Protein AF-A0A174W735-F1 (afdb_monomer)

Structure (mmCIF, N/CA/C/O backbone):
data_AF-A0A174W735-F1
#
_entry.id   AF-A0A174W735-F1
#
loop_
_atom_site.group_PDB
_atom_site.id
_atom_site.type_symbol
_atom_site.label_atom_id
_atom_site.label_alt_id
_atom_site.label_comp_id
_atom_site.label_asym_id
_atom_site.label_entity_id
_atom_site.label_seq_id
_atom_site.pdbx_PDB_ins_code
_atom_site.Cartn_x
_atom_site.Cartn_y
_atom_site.Cartn_z
_atom_site.occupancy
_atom_site.B_iso_or_equiv
_atom_site.auth_seq_id
_atom_site.auth_comp_id
_atom_site.auth_asym_id
_atom_site.auth_atom_id
_atom_site.pdbx_PDB_model_num
ATOM 1 N N . MET A 1 1 ? -5.698 -16.439 -28.261 1.00 55.78 1 MET A N 1
ATOM 2 C CA . MET A 1 1 ? -4.282 -16.020 -28.191 1.00 55.78 1 MET A CA 1
ATOM 3 C C . MET A 1 1 ? -4.294 -14.643 -27.553 1.00 55.78 1 MET A C 1
ATOM 5 O O . MET A 1 1 ? -4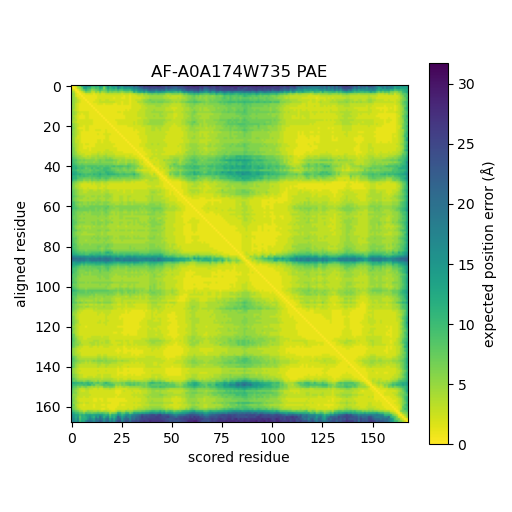.965 -13.777 -28.099 1.00 55.78 1 MET A O 1
ATOM 9 N N . ILE A 1 2 ? -3.699 -14.474 -26.370 1.00 63.25 2 ILE A N 1
ATOM 10 C CA . ILE A 1 2 ? -3.649 -13.166 -25.698 1.00 63.25 2 ILE A CA 1
ATOM 11 C C . ILE A 1 2 ? -2.673 -12.292 -26.497 1.00 63.25 2 ILE A C 1
ATOM 13 O O . ILE A 1 2 ? -1.543 -12.719 -26.741 1.00 63.25 2 ILE A O 1
ATOM 17 N N . LYS A 1 3 ? -3.118 -11.130 -26.990 1.00 72.38 3 LYS A N 1
ATOM 18 C CA . LYS A 1 3 ? -2.235 -10.196 -27.703 1.00 72.38 3 LYS A CA 1
ATOM 19 C C . LYS A 1 3 ? -1.208 -9.619 -26.730 1.00 72.38 3 LYS A C 1
ATOM 21 O O . LYS A 1 3 ? -1.527 -9.382 -25.569 1.00 72.38 3 LYS A O 1
ATOM 26 N N . ASN A 1 4 ? 0.009 -9.373 -27.214 1.00 83.44 4 ASN A N 1
ATOM 27 C CA . ASN A 1 4 ? 0.996 -8.633 -26.431 1.00 83.44 4 ASN A CA 1
ATOM 28 C C . ASN A 1 4 ? 0.474 -7.210 -26.206 1.00 83.44 4 ASN A C 1
ATOM 30 O O . ASN A 1 4 ? 0.142 -6.529 -27.177 1.00 83.44 4 ASN A O 1
ATOM 34 N N . LYS A 1 5 ? 0.440 -6.782 -24.947 1.00 90.94 5 LYS A N 1
ATOM 35 C CA . LYS A 1 5 ? 0.147 -5.407 -24.552 1.00 90.94 5 LYS A CA 1
ATOM 36 C C . LYS A 1 5 ? 1.367 -4.803 -23.876 1.00 90.94 5 LYS A C 1
ATOM 38 O O . LYS A 1 5 ? 2.198 -5.529 -23.326 1.00 90.94 5 LYS A O 1
ATOM 43 N N . TYR A 1 6 ? 1.462 -3.486 -23.952 1.00 93.06 6 TYR A N 1
ATOM 44 C CA . TYR A 1 6 ? 2.580 -2.730 -23.419 1.00 93.06 6 TYR A CA 1
ATOM 45 C C . TYR A 1 6 ? 2.059 -1.526 -22.649 1.00 93.06 6 TYR A C 1
ATOM 47 O O . TYR A 1 6 ? 1.034 -0.955 -23.017 1.00 93.06 6 TYR A O 1
ATOM 55 N N . PHE A 1 7 ? 2.787 -1.134 -21.614 1.00 93.81 7 PHE A N 1
ATOM 56 C CA . PHE A 1 7 ? 2.538 0.068 -20.837 1.00 93.81 7 PHE A CA 1
ATOM 57 C C . PHE A 1 7 ? 3.836 0.870 -20.786 1.00 93.81 7 PHE A C 1
ATOM 59 O O . PHE A 1 7 ? 4.851 0.362 -20.321 1.00 93.81 7 PHE A O 1
ATOM 66 N N . HIS A 1 8 ? 3.837 2.074 -21.369 1.00 91.62 8 HIS A N 1
ATOM 67 C CA . HIS A 1 8 ? 5.034 2.929 -21.478 1.00 91.62 8 HIS A CA 1
ATOM 68 C C . HIS A 1 8 ? 6.283 2.195 -22.022 1.00 91.62 8 HIS A C 1
ATOM 70 O O . HIS A 1 8 ? 7.412 2.458 -21.627 1.00 91.62 8 HIS A O 1
ATOM 76 N N . GLY A 1 9 ? 6.085 1.257 -22.957 1.00 91.69 9 GLY A N 1
ATOM 77 C CA . GLY A 1 9 ? 7.161 0.464 -23.567 1.00 91.69 9 GLY A CA 1
ATOM 78 C C . GLY A 1 9 ? 7.530 -0.823 -22.818 1.00 91.69 9 GLY A C 1
ATOM 79 O O . GLY A 1 9 ? 8.120 -1.710 -23.435 1.00 91.69 9 GLY A O 1
ATOM 80 N N . ALA A 1 10 ? 7.114 -0.984 -21.560 1.00 95.38 10 ALA A N 1
ATOM 81 C CA . ALA A 1 10 ? 7.261 -2.225 -20.804 1.00 95.38 10 ALA A CA 1
ATOM 82 C C . ALA A 1 10 ? 6.185 -3.240 -21.201 1.00 95.38 10 ALA A C 1
ATOM 84 O O . ALA A 1 10 ? 5.047 -2.876 -21.511 1.00 95.38 10 ALA A O 1
ATOM 85 N N . LYS A 1 11 ? 6.537 -4.527 -21.245 1.00 95.56 11 LYS A N 1
ATOM 86 C CA . LYS A 1 11 ? 5.608 -5.573 -21.684 1.00 95.56 11 LYS A CA 1
ATOM 87 C C . LYS A 1 11 ? 4.760 -6.067 -20.515 1.00 95.56 11 LYS A C 1
ATOM 89 O O . LYS A 1 11 ? 5.299 -6.599 -19.553 1.00 95.56 11 LYS A O 1
ATOM 94 N N . ILE A 1 12 ? 3.441 -6.050 -20.688 1.00 95.81 12 ILE A N 1
ATOM 95 C CA . ILE A 1 12 ? 2.514 -6.660 -19.731 1.00 95.81 12 ILE A CA 1
ATOM 96 C C . ILE A 1 12 ? 2.533 -8.185 -19.922 1.00 95.81 12 ILE A C 1
ATOM 98 O O . ILE A 1 12 ? 2.468 -8.702 -21.048 1.00 95.81 12 ILE A O 1
ATOM 102 N N . SER A 1 13 ? 2.641 -8.922 -18.821 1.00 94.94 13 SER A N 1
ATOM 103 C CA . SER A 1 13 ? 2.576 -10.381 -18.790 1.00 94.94 13 SER A CA 1
ATOM 104 C C . SER A 1 13 ? 1.216 -10.895 -19.271 1.00 94.94 13 SER A C 1
ATOM 106 O O . SER A 1 13 ? 0.195 -10.215 -19.216 1.00 94.94 13 SER A O 1
ATOM 108 N N . SER A 1 14 ? 1.164 -12.152 -19.717 1.00 94.12 14 SER A N 1
ATOM 109 C CA . SER A 1 14 ? -0.114 -12.775 -20.084 1.00 94.12 14 SER A CA 1
ATOM 110 C C . SER A 1 14 ? -1.098 -12.860 -18.916 1.00 94.12 14 SER A C 1
ATOM 112 O O . SER A 1 14 ? -2.296 -12.899 -19.171 1.00 94.12 14 SER A O 1
ATOM 114 N N . TYR A 1 15 ? -0.588 -12.909 -17.679 1.00 94.50 15 TYR A N 1
ATOM 115 C CA . TYR A 1 15 ? -1.394 -12.931 -16.463 1.00 94.50 15 TYR A CA 1
ATOM 116 C C . TYR A 1 15 ? -1.980 -11.546 -16.169 1.00 94.50 15 TYR A C 1
ATOM 118 O O . TYR A 1 15 ? -3.191 -11.416 -16.070 1.00 94.50 15 TYR A O 1
ATOM 126 N N . GLY A 1 16 ? -1.164 -10.487 -16.193 1.00 95.12 16 GLY A N 1
ATOM 127 C CA . GLY A 1 16 ? -1.666 -9.113 -16.088 1.00 95.12 16 GLY A CA 1
ATOM 128 C C . GLY A 1 16 ? -2.737 -8.803 -17.137 1.00 95.12 16 GLY A C 1
ATOM 129 O O . GLY A 1 16 ? -3.808 -8.293 -16.823 1.00 95.12 16 GLY A O 1
ATOM 130 N N . VAL A 1 17 ? -2.529 -9.232 -18.390 1.00 94.12 17 VAL A N 1
ATOM 131 C CA . VAL A 1 17 ? -3.549 -9.068 -19.440 1.00 94.12 17 VAL A CA 1
ATOM 132 C C . VAL A 1 17 ? -4.827 -9.877 -19.181 1.00 94.12 17 VAL A C 1
ATOM 134 O O . VAL A 1 17 ? -5.894 -9.409 -19.578 1.00 94.12 17 VAL A O 1
ATOM 137 N N . SER A 1 18 ? -4.751 -11.071 -18.577 1.00 93.25 18 SER A N 1
ATOM 138 C CA . SER A 1 18 ? -5.954 -11.858 -18.265 1.00 93.25 18 SER A CA 1
ATOM 139 C C . SER A 1 18 ? -6.751 -11.263 -17.112 1.00 93.25 18 SER A C 1
ATOM 141 O O . SER A 1 18 ? -7.976 -11.256 -17.188 1.00 93.25 18 SER A O 1
ATOM 143 N N . GLU A 1 19 ? -6.061 -10.735 -16.102 1.00 94.94 19 GLU A N 1
ATOM 144 C CA . GLU A 1 19 ? -6.684 -10.165 -14.905 1.00 94.94 19 GLU A CA 1
ATOM 145 C C . GLU A 1 19 ? -7.056 -8.684 -15.068 1.00 94.94 19 GLU A C 1
ATOM 147 O O . GLU A 1 19 ? -7.877 -8.170 -14.318 1.00 94.94 19 GLU A O 1
ATOM 152 N N . GLY A 1 20 ? -6.508 -7.998 -16.077 1.00 93.94 20 GLY A N 1
ATOM 153 C CA . GLY A 1 20 ? -6.827 -6.601 -16.382 1.00 93.94 20 GLY A CA 1
ATOM 154 C C . GLY A 1 20 ? -5.981 -5.567 -15.635 1.00 93.94 20 GLY A C 1
ATOM 155 O O . GLY A 1 20 ? -6.294 -4.382 -15.714 1.00 93.94 20 GLY A O 1
ATOM 156 N N . PHE A 1 21 ? -4.897 -5.987 -14.981 1.00 95.69 21 PHE A N 1
ATOM 157 C CA . PHE A 1 21 ? -4.006 -5.134 -14.188 1.00 95.69 21 PHE A CA 1
ATOM 158 C C . PHE A 1 21 ? -2.562 -5.212 -14.684 1.00 95.69 21 PHE A C 1
ATOM 160 O O . PHE A 1 21 ? -2.165 -6.167 -15.361 1.00 95.69 21 PHE A O 1
ATOM 167 N N . LEU A 1 22 ? -1.765 -4.195 -14.367 1.00 96.00 22 LEU A N 1
ATOM 168 C CA . LEU A 1 22 ? -0.326 -4.245 -14.594 1.00 96.00 22 LEU A CA 1
ATOM 169 C C . LEU A 1 22 ? 0.306 -5.235 -13.609 1.00 96.00 22 LEU A C 1
ATOM 171 O O . LEU A 1 22 ? -0.033 -5.267 -12.432 1.00 96.00 22 LEU A O 1
ATOM 175 N N . ASP A 1 23 ? 1.223 -6.068 -14.092 1.00 96.56 23 ASP A N 1
ATOM 176 C CA . ASP A 1 23 ? 2.051 -6.888 -13.210 1.00 96.56 23 ASP A CA 1
ATOM 177 C C . ASP A 1 23 ? 3.296 -6.127 -12.744 1.00 96.56 23 ASP A C 1
ATOM 179 O O . ASP A 1 23 ? 3.770 -5.209 -13.422 1.00 96.56 23 ASP A O 1
ATOM 183 N N . TYR A 1 24 ? 3.849 -6.533 -11.600 1.00 96.81 24 TYR A N 1
ATOM 184 C CA . TYR A 1 24 ? 5.023 -5.896 -10.998 1.00 96.81 24 TYR A CA 1
ATOM 185 C C . TYR A 1 24 ? 6.228 -5.875 -11.943 1.00 96.81 24 TYR A C 1
ATOM 187 O O . TYR A 1 24 ? 6.990 -4.914 -11.932 1.00 96.81 24 TYR A O 1
ATOM 195 N N . GLN A 1 25 ? 6.403 -6.888 -12.804 1.00 96.38 25 GLN A N 1
ATOM 196 C CA . GLN A 1 25 ? 7.511 -6.899 -13.765 1.00 96.38 25 GLN A CA 1
ATOM 197 C C . GLN A 1 25 ? 7.350 -5.769 -14.784 1.00 96.38 25 GLN A C 1
ATOM 199 O O . GLN A 1 25 ? 8.306 -5.043 -15.052 1.00 96.38 25 GLN A O 1
ATOM 204 N N . CYS A 1 26 ? 6.149 -5.617 -15.344 1.00 96.81 26 CYS A N 1
ATOM 205 C CA . CYS A 1 26 ? 5.841 -4.515 -16.247 1.00 96.81 26 CYS A CA 1
ATOM 206 C C . CYS A 1 26 ? 6.032 -3.155 -15.560 1.00 96.81 26 CYS A C 1
ATOM 208 O O . CYS A 1 26 ? 6.617 -2.251 -16.157 1.00 96.81 26 CYS A O 1
ATOM 210 N N . MET A 1 27 ? 5.559 -3.008 -14.318 1.00 96.88 27 MET A N 1
ATOM 211 C CA . MET A 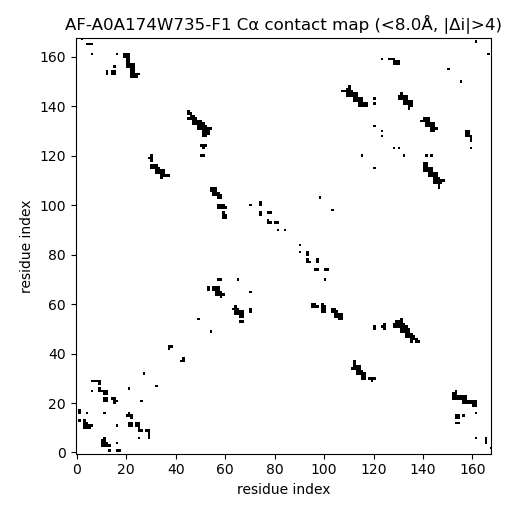1 27 ? 5.692 -1.757 -13.568 1.00 96.88 27 MET A CA 1
ATOM 212 C C . MET A 1 27 ? 7.142 -1.417 -13.246 1.00 96.88 27 MET A C 1
ATOM 214 O O . MET A 1 27 ? 7.548 -0.282 -13.454 1.00 96.88 27 MET A O 1
ATOM 218 N N . ALA A 1 28 ? 7.942 -2.393 -12.835 1.00 97.19 28 ALA A N 1
ATOM 219 C CA . ALA A 1 28 ? 9.358 -2.202 -12.560 1.00 97.19 28 ALA A CA 1
ATOM 220 C C . ALA A 1 28 ? 10.174 -1.821 -13.799 1.00 97.19 28 ALA A C 1
ATOM 222 O O . ALA A 1 28 ? 11.002 -0.917 -13.738 1.00 97.19 28 ALA A O 1
ATOM 223 N N . GLU A 1 29 ? 9.924 -2.483 -14.936 1.00 97.44 29 GLU A N 1
ATOM 224 C CA . GLU A 1 29 ? 10.569 -2.138 -16.209 1.00 97.44 29 GLU A CA 1
ATOM 225 C C . GLU A 1 29 ? 10.216 -0.711 -16.643 1.00 97.44 29 GLU A C 1
ATOM 227 O O . GLU A 1 29 ? 11.093 0.036 -17.072 1.00 97.44 29 GLU A O 1
ATOM 232 N N . MET A 1 30 ? 8.943 -0.324 -16.511 1.00 96.38 30 MET A N 1
ATOM 233 C CA . MET A 1 30 ? 8.480 1.034 -16.803 1.00 96.38 30 MET A CA 1
ATOM 234 C C . MET A 1 30 ? 9.110 2.058 -15.857 1.00 96.38 30 MET A C 1
ATOM 236 O O . MET A 1 30 ? 9.564 3.112 -16.300 1.00 96.38 30 MET A O 1
ATOM 240 N N . ALA A 1 31 ? 9.175 1.719 -14.570 1.00 97.44 31 ALA A N 1
ATOM 241 C CA . ALA A 1 31 ? 9.682 2.590 -13.525 1.00 97.44 31 ALA A CA 1
ATOM 242 C C . ALA A 1 31 ? 11.201 2.768 -13.544 1.00 97.44 31 ALA A C 1
ATOM 244 O O . ALA A 1 31 ? 11.693 3.666 -12.860 1.00 97.44 31 ALA A O 1
ATOM 245 N N . GLN A 1 32 ? 11.907 1.943 -14.331 1.00 97.75 32 GLN A N 1
ATOM 246 C CA . GLN A 1 32 ? 13.360 1.775 -14.265 1.00 97.75 32 GLN A CA 1
ATOM 247 C C . GLN A 1 32 ? 13.792 1.465 -12.829 1.00 97.75 32 GLN A C 1
ATOM 249 O O . GLN A 1 32 ? 14.705 2.085 -12.304 1.00 97.75 32 GLN A O 1
ATOM 254 N N . ALA A 1 33 ? 13.071 0.538 -12.194 1.00 97.62 33 ALA A N 1
ATOM 255 C CA . ALA A 1 33 ? 13.254 0.222 -10.789 1.00 97.62 33 ALA A CA 1
ATOM 256 C C . ALA A 1 33 ? 14.639 -0.389 -10.534 1.00 97.62 33 ALA A C 1
ATOM 258 O O . ALA A 1 33 ? 14.982 -1.422 -11.122 1.00 97.62 33 ALA A O 1
ATOM 259 N N . GLU A 1 34 ? 15.402 0.220 -9.631 1.00 97.12 34 GLU A N 1
ATOM 260 C CA . GLU A 1 34 ? 16.715 -0.259 -9.203 1.00 97.12 34 GLU A CA 1
ATOM 261 C C . GLU A 1 34 ? 16.692 -0.597 -7.714 1.00 97.12 34 GLU A C 1
ATOM 263 O O . GLU A 1 34 ? 16.158 0.144 -6.896 1.00 97.12 34 GLU A O 1
ATOM 268 N N . PHE A 1 35 ? 17.247 -1.751 -7.348 1.00 95.31 35 PHE A N 1
ATOM 269 C CA . PHE A 1 35 ? 17.312 -2.166 -5.949 1.00 95.31 35 PHE A CA 1
ATOM 270 C C . PHE A 1 35 ? 18.218 -1.228 -5.151 1.00 95.31 35 PHE A C 1
ATOM 272 O O . PHE A 1 35 ? 19.355 -0.988 -5.563 1.00 95.31 35 PHE A O 1
ATOM 279 N N . ILE A 1 36 ? 17.750 -0.798 -3.977 1.00 93.19 36 ILE A N 1
ATOM 280 C CA . ILE A 1 36 ? 18.547 -0.008 -3.038 1.00 93.19 36 ILE A CA 1
ATOM 281 C C . ILE A 1 36 ? 18.784 -0.766 -1.730 1.00 93.19 36 ILE A C 1
ATOM 283 O O . ILE A 1 36 ? 17.888 -1.411 -1.183 1.00 93.19 36 ILE A O 1
ATOM 287 N N . ASP A 1 37 ? 20.008 -0.666 -1.211 1.00 91.69 37 ASP A N 1
ATOM 288 C CA . ASP A 1 37 ? 20.352 -1.160 0.122 1.00 91.69 37 ASP A CA 1
ATOM 289 C C . ASP A 1 37 ? 20.167 -0.043 1.151 1.00 91.69 37 ASP A C 1
ATOM 291 O O . ASP A 1 37 ? 21.068 0.767 1.399 1.00 91.69 37 ASP A O 1
ATOM 295 N N . ILE A 1 38 ? 18.982 -0.023 1.759 1.00 86.88 38 ILE A N 1
ATOM 296 C CA . ILE A 1 38 ? 18.577 0.989 2.743 1.00 86.88 38 ILE A CA 1
ATOM 297 C C . ILE A 1 38 ? 19.389 0.942 4.041 1.00 86.88 38 ILE A C 1
ATOM 299 O O . ILE A 1 38 ? 19.291 1.847 4.861 1.00 86.88 38 ILE A O 1
ATOM 303 N N . TYR A 1 39 ? 20.168 -0.120 4.255 1.00 87.12 39 TYR A N 1
ATOM 304 C CA . TYR A 1 39 ? 21.023 -0.266 5.430 1.00 87.12 39 TYR A CA 1
ATOM 305 C C . TYR A 1 39 ? 22.441 0.257 5.194 1.00 87.12 39 TYR A C 1
ATOM 307 O O . TYR A 1 39 ? 23.289 0.156 6.084 1.00 87.12 39 TYR A O 1
ATOM 315 N N . SER A 1 40 ? 22.728 0.780 4.001 1.00 88.44 40 SER A N 1
ATOM 316 C CA . SER A 1 40 ? 24.013 1.405 3.710 1.00 88.44 40 SER A CA 1
ATOM 317 C C . SER A 1 40 ? 24.115 2.808 4.326 1.00 88.44 40 SER A C 1
ATOM 319 O O . SER A 1 40 ? 23.110 3.478 4.556 1.00 88.44 40 SER A O 1
ATOM 321 N N . GLU A 1 41 ? 25.349 3.266 4.575 1.00 87.56 41 GLU A N 1
ATOM 322 C CA . GLU A 1 41 ? 25.643 4.580 5.187 1.00 87.56 41 GLU A CA 1
ATOM 323 C C . GLU A 1 41 ? 25.016 5.760 4.417 1.00 87.56 41 GLU A C 1
ATOM 325 O O . GLU A 1 41 ? 24.791 6.823 4.983 1.00 87.56 41 GLU A O 1
ATOM 330 N N . GLU A 1 42 ? 24.716 5.577 3.128 1.00 85.19 42 GLU A N 1
ATOM 331 C CA . GLU A 1 42 ? 24.065 6.577 2.276 1.00 85.19 42 GLU A CA 1
ATOM 332 C C . GLU A 1 42 ? 22.634 6.916 2.729 1.00 85.19 42 GLU A C 1
ATOM 334 O O . GLU A 1 42 ? 22.201 8.055 2.566 1.00 85.19 42 GLU A O 1
ATOM 339 N N . TYR A 1 43 ? 21.922 5.963 3.342 1.00 85.88 43 TYR A N 1
ATOM 340 C CA . TYR A 1 43 ? 20.505 6.097 3.706 1.00 85.88 43 TYR A CA 1
ATOM 341 C C . TYR A 1 43 ? 20.273 6.210 5.219 1.00 85.88 43 TYR A C 1
ATOM 343 O O . TYR A 1 43 ? 19.131 6.388 5.635 1.00 85.88 43 TYR A O 1
ATOM 351 N N . GLU A 1 44 ? 21.327 6.135 6.042 1.00 85.12 44 GLU A N 1
ATOM 352 C CA . GLU A 1 44 ? 21.226 6.077 7.513 1.00 85.12 44 GLU A CA 1
ATOM 353 C C . GLU A 1 44 ? 20.443 7.262 8.109 1.00 85.12 44 GLU A C 1
ATOM 355 O O . GLU A 1 44 ? 19.640 7.076 9.023 1.00 85.12 44 GLU A O 1
ATOM 360 N N . ASP A 1 45 ? 20.636 8.461 7.551 1.00 84.88 45 ASP A N 1
ATOM 361 C CA . ASP A 1 45 ? 20.000 9.706 8.004 1.00 84.88 45 ASP A CA 1
ATOM 362 C C . ASP A 1 45 ? 18.868 10.185 7.073 1.00 84.88 45 ASP A C 1
ATOM 364 O O . ASP A 1 45 ? 18.342 11.290 7.244 1.00 84.88 45 ASP A O 1
ATOM 368 N N . ALA A 1 46 ? 18.505 9.401 6.053 1.00 85.88 46 ALA A N 1
ATOM 369 C CA . ALA A 1 46 ? 17.518 9.820 5.067 1.00 85.88 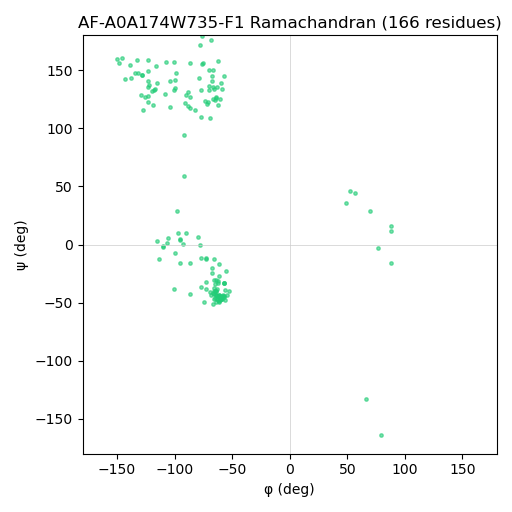46 ALA A CA 1
ATOM 370 C C . ALA A 1 46 ? 16.103 9.790 5.666 1.00 85.88 46 ALA A C 1
ATOM 372 O O . ALA A 1 46 ? 15.618 8.752 6.118 1.00 85.88 46 ALA A O 1
ATOM 373 N N . CYS A 1 47 ? 15.410 10.929 5.620 1.00 89.06 47 CYS A N 1
ATOM 374 C CA . CYS A 1 47 ? 14.001 11.018 5.986 1.00 89.06 47 CYS A CA 1
ATOM 375 C C . CYS A 1 47 ? 13.140 10.721 4.760 1.00 89.06 47 CYS A C 1
ATOM 377 O O . CYS A 1 47 ? 13.390 11.230 3.664 1.00 89.06 47 CYS A O 1
ATOM 379 N N . TRP A 1 48 ? 12.153 9.847 4.929 1.00 93.38 48 TRP A N 1
ATOM 380 C CA . TRP A 1 48 ? 11.299 9.376 3.846 1.00 93.38 48 TRP A CA 1
ATOM 381 C C . TRP A 1 48 ? 9.862 9.781 4.153 1.00 93.38 48 TRP A C 1
ATOM 383 O O . TRP A 1 48 ? 9.311 9.412 5.188 1.00 93.38 48 TRP A O 1
ATOM 393 N N . GLU A 1 49 ? 9.264 10.569 3.268 1.00 96.56 49 GLU A N 1
ATOM 394 C CA . GLU A 1 49 ? 7.874 11.002 3.381 1.00 96.56 49 GLU A CA 1
ATOM 395 C C . GLU A 1 49 ? 6.997 10.130 2.484 1.00 96.56 49 GLU A C 1
ATOM 397 O O . GLU A 1 49 ? 7.343 9.879 1.327 1.00 96.56 49 GLU A O 1
ATOM 402 N N . LEU A 1 50 ? 5.854 9.673 2.998 1.00 97.25 50 LEU A N 1
ATOM 403 C CA . LEU A 1 50 ? 4.890 8.914 2.207 1.00 97.25 50 LEU A CA 1
ATOM 404 C C . LEU A 1 50 ? 4.356 9.787 1.060 1.00 97.25 50 LEU A C 1
ATOM 406 O O . LEU A 1 50 ? 3.781 10.857 1.271 1.00 97.25 50 LEU A O 1
ATOM 410 N N . TYR A 1 51 ? 4.566 9.329 -0.169 1.00 97.94 51 TYR A N 1
ATOM 411 C CA . TYR A 1 51 ? 4.155 10.003 -1.396 1.00 97.94 51 TYR A CA 1
ATOM 412 C C . TYR A 1 51 ? 2.868 9.408 -1.983 1.00 97.94 51 TYR A C 1
ATOM 414 O O . TYR A 1 51 ? 2.035 10.167 -2.501 1.00 97.94 51 TYR A O 1
ATOM 422 N N . ASN A 1 52 ? 2.712 8.081 -1.907 1.00 97.56 52 ASN A N 1
ATOM 423 C CA . ASN A 1 52 ? 1.538 7.330 -2.356 1.00 97.56 52 ASN A CA 1
ATOM 424 C C . ASN A 1 52 ? 1.296 6.075 -1.501 1.00 97.56 52 ASN A C 1
ATOM 426 O O . ASN A 1 52 ? 2.249 5.519 -0.955 1.00 97.56 52 ASN A O 1
ATOM 430 N N . GLY A 1 53 ? 0.046 5.607 -1.481 1.00 95.56 53 GLY A N 1
ATOM 431 C CA . GLY A 1 53 ? -0.376 4.414 -0.755 1.00 95.56 53 GLY A CA 1
ATOM 432 C C . GLY A 1 53 ? -0.561 4.678 0.736 1.00 95.56 53 GLY A C 1
ATOM 433 O O . GLY A 1 53 ? -0.638 5.825 1.170 1.00 95.56 53 GLY A O 1
ATOM 434 N N . GLU A 1 54 ? -0.611 3.596 1.502 1.00 94.88 54 GLU A N 1
ATOM 435 C CA . GLU A 1 54 ? -0.710 3.587 2.962 1.00 94.88 54 GLU A CA 1
ATOM 436 C C . GLU A 1 54 ? 0.391 2.672 3.487 1.00 94.88 54 GLU A C 1
ATOM 438 O O . GLU A 1 54 ? 0.521 1.544 3.016 1.00 94.88 54 GLU A O 1
ATOM 443 N N . ASP A 1 55 ? 1.202 3.135 4.436 1.00 95.50 55 ASP A N 1
ATOM 444 C CA . ASP A 1 55 ? 2.301 2.345 5.001 1.00 95.50 55 ASP A CA 1
ATOM 445 C C . ASP A 1 55 ? 2.033 1.837 6.417 1.00 95.50 55 ASP A C 1
ATOM 447 O O . ASP A 1 55 ? 2.868 1.142 7.000 1.00 95.50 55 ASP A O 1
ATOM 451 N N . CYS A 1 56 ? 0.849 2.131 6.951 1.00 95.56 56 CYS A N 1
ATOM 452 C CA . CYS A 1 56 ? 0.378 1.667 8.242 1.00 95.56 56 CYS A CA 1
ATOM 453 C C . CYS A 1 56 ? -1.096 1.256 8.159 1.00 95.56 56 CYS A C 1
ATOM 455 O O . CYS A 1 56 ? -1.859 1.780 7.353 1.00 95.56 56 CYS A O 1
ATOM 457 N N . TYR A 1 57 ? -1.515 0.354 9.042 1.00 95.94 57 TYR A N 1
ATOM 458 C CA . TYR A 1 57 ? -2.928 0.094 9.309 1.00 95.94 57 TYR A CA 1
ATOM 459 C C . TYR A 1 57 ? -3.242 0.287 10.790 1.00 95.94 57 TYR A C 1
ATOM 461 O O . TYR A 1 57 ? -2.416 0.058 11.676 1.00 95.94 57 TYR A O 1
ATOM 469 N N . TYR A 1 58 ? -4.472 0.696 11.054 1.00 97.75 58 TYR A N 1
ATOM 470 C CA . TYR A 1 58 ? -5.031 0.905 12.384 1.00 97.75 58 TYR A CA 1
ATOM 471 C C . TYR A 1 58 ? -5.883 -0.293 12.758 1.00 97.75 58 TYR A C 1
ATOM 473 O O . TYR A 1 58 ? -6.369 -0.997 11.875 1.00 97.75 58 TYR A O 1
ATOM 481 N N . TYR A 1 59 ? -6.092 -0.535 14.049 1.00 97.94 59 TYR A N 1
ATOM 482 C CA . TYR A 1 59 ? -6.951 -1.633 14.475 1.00 97.94 59 TYR A CA 1
ATOM 483 C C . TYR A 1 59 ? -7.778 -1.315 15.714 1.00 97.94 59 TYR A C 1
ATOM 485 O O . TYR A 1 59 ? -7.327 -0.653 16.654 1.00 97.94 59 TYR A O 1
ATOM 493 N N . ASP A 1 60 ? -9.013 -1.811 15.709 1.00 97.69 60 ASP A N 1
ATOM 494 C CA . ASP A 1 60 ? -9.902 -1.740 16.864 1.00 97.69 60 ASP A CA 1
ATOM 495 C C . ASP A 1 60 ? -9.509 -2.770 17.937 1.00 97.69 60 ASP A C 1
ATOM 497 O O . ASP A 1 60 ? -8.574 -3.561 17.783 1.00 97.69 60 ASP A O 1
ATOM 501 N N . SER A 1 61 ? -10.237 -2.796 19.053 1.00 96.56 61 SER A N 1
ATOM 502 C CA . SER A 1 61 ? -9.887 -3.701 20.145 1.00 96.56 61 SER A CA 1
ATOM 503 C C . SER A 1 61 ? -10.296 -5.168 19.937 1.00 96.56 61 SER A C 1
ATOM 505 O O . SER A 1 61 ? -10.014 -5.985 20.820 1.00 96.56 61 SER A O 1
ATOM 507 N N . ASP A 1 62 ? -10.936 -5.498 18.807 1.00 96.44 62 ASP A N 1
ATOM 508 C CA . ASP A 1 62 ? -11.180 -6.869 18.329 1.00 96.44 62 ASP A CA 1
ATOM 509 C C . ASP A 1 62 ? -10.172 -7.303 17.247 1.00 96.44 62 ASP A C 1
ATOM 511 O O . ASP A 1 62 ? -10.142 -8.479 16.879 1.00 96.44 62 ASP A O 1
ATOM 515 N N . GLY A 1 63 ? -9.325 -6.384 16.771 1.00 95.62 63 GLY A N 1
ATOM 516 C CA . GLY A 1 63 ? -8.322 -6.627 15.739 1.00 95.62 63 GLY A CA 1
ATOM 517 C C . GLY A 1 63 ? -8.824 -6.431 14.306 1.00 95.62 63 GLY A C 1
ATOM 518 O O . GLY A 1 63 ? -8.161 -6.900 13.382 1.00 95.62 63 GLY A O 1
ATOM 519 N N . HIS A 1 64 ? -9.969 -5.771 14.086 1.00 97.00 64 HIS A N 1
ATOM 520 C CA . HIS A 1 64 ? -10.346 -5.349 12.732 1.00 97.00 64 HIS A CA 1
ATOM 521 C C . HIS A 1 64 ? -9.426 -4.225 12.277 1.00 97.00 64 HIS A C 1
ATOM 523 O O . HIS A 1 64 ? -9.214 -3.278 13.030 1.00 97.00 64 HIS A O 1
ATOM 529 N N . THR A 1 65 ? -8.906 -4.334 11.056 1.00 96.81 65 THR A N 1
ATOM 530 C CA . THR A 1 65 ? -7.936 -3.390 10.501 1.00 96.81 65 THR A CA 1
ATOM 531 C C . THR A 1 65 ? -8.587 -2.355 9.594 1.00 96.81 65 THR A C 1
ATOM 533 O O . THR A 1 65 ? -9.531 -2.673 8.870 1.00 96.81 65 THR A O 1
ATOM 536 N N . TYR A 1 66 ? -8.029 -1.150 9.585 1.00 96.81 66 TYR A N 1
ATOM 537 C CA . TYR A 1 66 ? -8.497 -0.007 8.808 1.00 96.81 66 TYR A CA 1
ATOM 538 C C . TYR A 1 66 ? -7.301 0.722 8.191 1.00 96.81 66 TYR A C 1
ATOM 540 O O . TYR A 1 66 ? -6.257 0.837 8.837 1.00 96.81 66 TYR A O 1
ATOM 548 N N . ASP A 1 67 ? -7.461 1.235 6.972 1.00 95.06 67 ASP A N 1
ATOM 549 C CA . ASP A 1 67 ? -6.602 2.315 6.473 1.00 95.06 67 ASP A CA 1
ATOM 550 C C . ASP A 1 67 ? -6.871 3.620 7.248 1.00 95.06 67 ASP A C 1
ATOM 552 O O . ASP A 1 67 ? -7.738 3.671 8.132 1.00 95.06 67 ASP A O 1
ATOM 556 N N . TYR A 1 68 ? -6.101 4.673 6.966 1.00 93.88 68 TYR A N 1
ATOM 557 C CA . TYR A 1 68 ? -6.224 5.940 7.681 1.00 93.88 68 TYR A CA 1
ATOM 558 C C . TYR A 1 68 ? -7.614 6.571 7.532 1.00 93.88 68 TYR A C 1
ATOM 560 O O . TYR A 1 68 ? -8.221 6.961 8.533 1.00 93.88 68 TYR A O 1
ATOM 568 N N . GLU A 1 69 ? -8.146 6.653 6.311 1.00 94.69 69 GLU A N 1
ATOM 569 C CA . GLU A 1 69 ? -9.444 7.288 6.056 1.00 94.69 69 GLU A CA 1
ATOM 570 C C . GLU A 1 69 ? -10.581 6.532 6.757 1.00 94.69 69 GLU A C 1
ATOM 572 O O . GLU A 1 69 ? -11.337 7.128 7.532 1.00 94.69 69 GLU A O 1
ATOM 577 N N . CYS A 1 70 ? -10.641 5.209 6.592 1.00 96.56 70 CYS A N 1
ATOM 578 C CA . CYS A 1 70 ? -11.623 4.354 7.250 1.00 96.56 70 CYS A CA 1
ATOM 579 C C . CYS A 1 70 ? -11.478 4.388 8.778 1.00 96.56 70 CYS A C 1
ATOM 581 O O . CYS A 1 70 ? -12.477 4.289 9.491 1.00 96.56 70 CYS A O 1
ATOM 583 N N . CYS A 1 71 ? -10.257 4.533 9.306 1.00 97.62 71 CYS A N 1
ATOM 584 C CA . CYS A 1 71 ? -10.012 4.685 10.740 1.00 97.62 71 CYS A CA 1
ATOM 585 C C . CYS A 1 71 ? -10.673 5.962 11.280 1.00 97.62 71 CYS A C 1
ATOM 587 O O . CYS A 1 71 ? -11.399 5.914 12.278 1.00 97.62 71 CYS A O 1
ATOM 589 N N . ILE A 1 72 ? -10.486 7.093 10.593 1.00 97.75 72 ILE A N 1
ATOM 590 C CA . ILE A 1 72 ? -11.108 8.367 10.971 1.00 97.75 72 ILE A CA 1
ATOM 591 C C . ILE A 1 72 ? -12.634 8.277 10.891 1.00 97.75 72 ILE A C 1
ATOM 593 O O . ILE A 1 72 ? -13.313 8.656 11.849 1.00 97.75 72 ILE A O 1
ATOM 597 N N . GLU A 1 73 ? -13.180 7.736 9.800 1.00 98.19 73 GLU A N 1
ATOM 598 C CA . GLU A 1 73 ? -14.626 7.529 9.658 1.00 98.19 73 GLU A CA 1
ATOM 599 C C . GLU A 1 73 ? -15.175 6.660 10.792 1.00 98.19 73 GLU A C 1
ATOM 601 O O . GLU A 1 73 ? -16.167 7.016 11.435 1.00 98.19 73 GLU A O 1
ATOM 606 N N . ARG A 1 74 ? -14.481 5.564 11.115 1.00 98.31 74 ARG A N 1
ATOM 607 C CA . ARG A 1 74 ? -14.890 4.650 12.177 1.00 98.31 74 ARG A CA 1
ATOM 608 C C . ARG A 1 74 ? -14.879 5.310 13.553 1.00 98.31 74 ARG A C 1
ATOM 610 O O . ARG A 1 74 ? -15.787 5.074 14.351 1.00 98.31 74 ARG A O 1
ATOM 617 N N . ILE A 1 75 ? -13.881 6.142 13.842 1.00 98.50 75 ILE A N 1
ATOM 618 C CA . ILE A 1 75 ? -13.819 6.912 15.088 1.00 98.50 75 ILE A CA 1
ATOM 619 C C . ILE A 1 75 ? -15.018 7.863 15.194 1.00 98.50 75 ILE A C 1
ATOM 621 O O . ILE A 1 75 ? -15.638 7.938 16.258 1.00 98.50 75 ILE A O 1
ATOM 625 N N . GLU A 1 76 ? -15.366 8.576 14.122 1.00 98.38 76 GLU A N 1
ATOM 626 C CA . GLU A 1 76 ? -16.507 9.501 14.131 1.00 98.38 76 GLU A CA 1
ATOM 627 C C . GLU A 1 76 ? -17.843 8.764 14.290 1.00 98.38 76 GLU A C 1
ATOM 629 O O . GLU A 1 76 ? -18.662 9.161 15.122 1.00 98.38 76 GLU A O 1
ATOM 634 N N . GLU A 1 77 ? -18.031 7.625 13.616 1.00 98.31 77 GLU A N 1
ATOM 635 C CA . GLU A 1 77 ? -19.197 6.761 13.836 1.00 98.31 77 GLU A CA 1
ATOM 636 C C . GLU A 1 77 ? -19.330 6.340 15.305 1.00 98.31 77 GLU A C 1
ATOM 638 O O . GLU A 1 77 ? -20.411 6.423 15.890 1.00 98.31 77 GLU A O 1
ATOM 643 N N . LEU A 1 78 ? -18.235 5.887 15.922 1.00 98.31 78 LEU A N 1
ATOM 644 C CA . LEU A 1 78 ? -18.236 5.439 17.314 1.00 98.31 78 LEU A CA 1
ATOM 645 C C . LEU A 1 78 ? -18.554 6.592 18.276 1.00 98.31 78 LEU A C 1
ATOM 647 O O . LEU A 1 78 ? -19.331 6.405 19.216 1.00 98.31 78 LEU A O 1
ATOM 651 N N . LYS A 1 79 ? -18.025 7.796 18.027 1.00 98.25 79 LYS A N 1
ATOM 652 C CA . LYS A 1 79 ? -18.369 9.000 18.803 1.00 98.25 79 LYS A CA 1
ATOM 653 C C . LYS A 1 79 ? -19.855 9.333 18.693 1.00 98.25 79 LYS A C 1
ATOM 655 O O . LYS A 1 79 ? -20.490 9.615 19.712 1.00 98.25 79 LYS A O 1
ATOM 660 N N . ASP A 1 80 ? -20.427 9.246 17.494 1.00 98.25 80 ASP A N 1
ATOM 661 C CA . ASP A 1 80 ? -21.857 9.462 17.272 1.00 98.25 80 ASP A CA 1
ATOM 662 C C . ASP A 1 80 ? -22.710 8.406 17.983 1.00 98.25 80 ASP A C 1
ATOM 664 O O . ASP A 1 80 ? -23.739 8.734 18.584 1.00 98.25 80 ASP A O 1
ATOM 668 N N . MET A 1 81 ? -22.283 7.142 17.977 1.00 97.56 81 MET A N 1
ATOM 669 C CA . MET A 1 81 ? -22.949 6.067 18.716 1.00 97.56 81 MET A CA 1
ATOM 670 C C . MET A 1 81 ? -22.949 6.340 20.226 1.00 97.56 81 MET A C 1
ATOM 672 O O . MET A 1 81 ? -23.999 6.207 20.861 1.00 97.56 81 MET A O 1
ATOM 676 N N . ILE A 1 82 ? -21.820 6.785 20.791 1.00 97.25 82 ILE A N 1
ATOM 677 C CA . ILE A 1 82 ? -21.709 7.178 22.207 1.00 97.25 82 ILE A CA 1
ATOM 678 C C . ILE A 1 82 ? -22.642 8.354 22.517 1.00 97.25 82 ILE A C 1
ATOM 680 O O . ILE A 1 82 ? -23.414 8.295 23.474 1.00 97.25 82 ILE A O 1
ATOM 684 N N . ALA A 1 83 ? -22.625 9.407 21.696 1.00 97.06 83 ALA A N 1
ATOM 685 C CA . ALA A 1 83 ? -23.458 10.593 21.898 1.00 97.06 83 ALA A CA 1
ATOM 686 C C . ALA A 1 83 ? -24.966 10.285 21.844 1.00 97.06 83 ALA A C 1
ATOM 688 O O . ALA A 1 83 ? -25.764 10.934 22.523 1.00 97.06 83 ALA A O 1
ATOM 689 N N . ASN A 1 84 ? -25.358 9.285 21.050 1.00 96.56 84 ASN A N 1
ATOM 690 C CA . ASN A 1 84 ? -26.746 8.853 20.895 1.00 96.56 84 ASN A CA 1
ATOM 691 C C . ASN A 1 84 ? -27.141 7.675 21.802 1.00 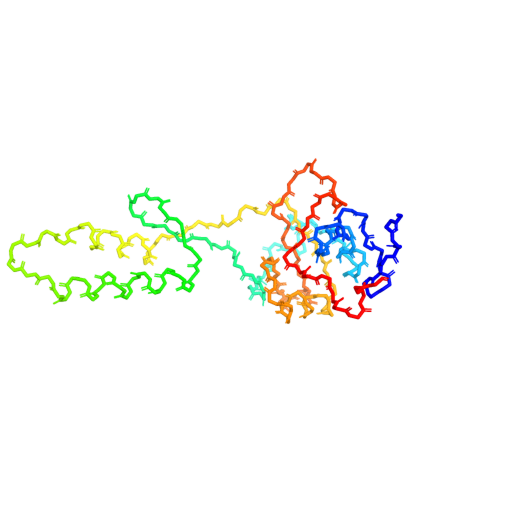96.56 84 ASN A C 1
ATOM 693 O O . ASN A 1 84 ? -28.281 7.202 21.707 1.00 96.56 84 ASN A O 1
ATOM 697 N N . ALA A 1 85 ? -26.249 7.211 22.683 1.00 95.38 85 ALA A N 1
ATOM 698 C CA . ALA A 1 85 ? -26.536 6.143 23.633 1.00 95.38 85 ALA A CA 1
ATOM 699 C C . ALA A 1 85 ? -27.705 6.529 24.557 1.00 95.38 85 ALA A C 1
ATOM 701 O O . ALA A 1 85 ? -27.834 7.673 25.003 1.00 95.38 85 ALA A O 1
ATOM 702 N N . ARG A 1 86 ? -28.602 5.577 24.843 1.00 92.94 86 ARG A N 1
ATOM 703 C CA . ARG A 1 86 ? -29.808 5.824 25.653 1.00 92.94 86 ARG A CA 1
ATOM 704 C C . ARG A 1 86 ? -29.864 4.909 26.866 1.00 92.94 86 ARG A C 1
ATOM 706 O O . ARG A 1 86 ? -29.629 3.710 26.762 1.00 92.94 86 ARG A O 1
ATOM 713 N N . GLY A 1 87 ? -30.301 5.465 27.994 1.00 89.38 87 GLY A N 1
ATOM 714 C CA . GLY A 1 87 ? -30.472 4.709 29.233 1.00 89.38 87 GLY A CA 1
ATOM 715 C C . GLY A 1 87 ? -29.133 4.226 29.789 1.00 89.38 87 GLY A C 1
ATOM 716 O O . GLY A 1 87 ? -28.190 5.001 29.873 1.00 89.38 87 GLY A O 1
ATOM 717 N N . GLU A 1 88 ? -29.071 2.951 30.165 1.00 88.38 88 GLU A N 1
ATOM 718 C CA . GLU A 1 88 ? -27.887 2.291 30.741 1.00 88.38 88 GLU A CA 1
ATOM 719 C C . GLU A 1 88 ? -27.093 1.507 29.682 1.00 88.38 88 GLU A C 1
ATOM 721 O O . GLU A 1 88 ? -26.501 0.471 29.977 1.00 88.38 88 GLU A O 1
ATOM 726 N N . GLN A 1 89 ? -27.135 1.947 28.422 1.00 93.38 89 GLN A N 1
ATOM 727 C CA . GLN A 1 89 ? -26.369 1.297 27.366 1.00 93.38 89 GLN A CA 1
ATOM 728 C C . GLN A 1 89 ? -24.872 1.365 27.685 1.00 93.38 89 GLN A C 1
ATOM 730 O O . GLN A 1 89 ? -24.326 2.443 27.907 1.00 93.38 89 GLN A O 1
ATOM 735 N N . ASP A 1 90 ? -24.224 0.203 27.699 1.00 94.06 90 ASP A N 1
ATOM 736 C CA . ASP A 1 90 ? -22.780 0.096 27.875 1.00 94.06 90 ASP A CA 1
ATOM 737 C C . ASP A 1 90 ? -22.066 0.578 26.606 1.00 94.06 90 ASP A C 1
ATOM 739 O O . ASP A 1 90 ? -22.295 0.053 25.514 1.00 94.06 90 ASP A O 1
ATOM 743 N N . VAL A 1 91 ? -21.222 1.594 26.771 1.00 97.00 91 VAL A N 1
ATOM 744 C CA . VAL A 1 91 ? -20.436 2.225 25.703 1.00 97.00 91 VAL A CA 1
ATOM 745 C C . VAL A 1 91 ? -18.942 1.921 25.813 1.00 97.00 91 VAL A C 1
ATOM 747 O O . VAL A 1 91 ? -18.173 2.327 24.945 1.00 97.00 91 VAL A O 1
ATOM 750 N N . SER A 1 92 ? -18.524 1.169 26.837 1.00 97.12 92 SER A N 1
ATOM 751 C CA . SER A 1 92 ? -17.109 0.915 27.148 1.00 97.12 92 SER A CA 1
ATOM 752 C C . SER A 1 92 ? -16.341 0.277 25.990 1.00 97.12 92 SER A C 1
ATOM 754 O O . SER A 1 92 ? -15.162 0.557 25.782 1.00 97.12 92 SER A O 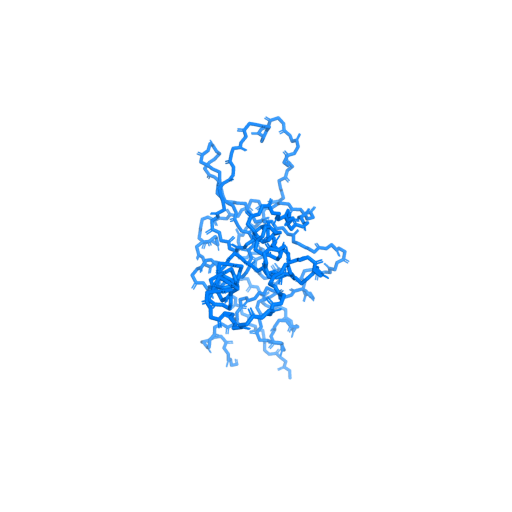1
ATOM 756 N N . LYS A 1 93 ? -17.015 -0.560 25.193 1.00 97.56 93 LYS A N 1
ATOM 757 C CA . LYS A 1 93 ? -16.446 -1.150 23.977 1.00 97.56 93 LYS A CA 1
ATOM 758 C C . LYS A 1 93 ? -16.139 -0.088 22.917 1.00 97.56 93 LYS A C 1
ATOM 760 O O . LYS A 1 93 ? -15.046 -0.105 22.368 1.00 97.56 93 LYS A O 1
ATOM 765 N N . TRP A 1 94 ? -17.057 0.845 22.665 1.00 98.44 94 TRP A N 1
ATOM 766 C CA . TRP A 1 94 ? -16.842 1.923 21.694 1.00 98.44 94 TRP A CA 1
ATOM 767 C C . TRP A 1 94 ? -15.735 2.873 22.140 1.00 98.44 94 TRP A C 1
ATOM 769 O O . TRP A 1 94 ? -14.905 3.253 21.324 1.00 98.44 94 TRP A O 1
ATOM 779 N N . GLU A 1 95 ? -15.678 3.199 23.433 1.00 98.12 95 GLU A N 1
ATOM 780 C CA . GLU A 1 95 ? -14.588 3.995 24.010 1.00 98.12 95 GLU A CA 1
ATOM 781 C C . GLU A 1 95 ? -13.234 3.297 23.815 1.00 98.12 95 GLU A C 1
ATOM 783 O O . GLU A 1 95 ? -12.287 3.904 23.324 1.00 98.12 95 GLU A O 1
ATOM 788 N N . LYS A 1 96 ? -13.164 1.993 24.107 1.00 98.25 96 LYS A N 1
ATOM 789 C CA . LYS A 1 96 ? -11.951 1.190 23.911 1.00 98.25 96 LYS A CA 1
ATOM 790 C C . LYS A 1 96 ? -11.534 1.098 22.439 1.00 98.25 96 LYS A C 1
ATOM 792 O O . LYS A 1 96 ? -10.340 1.094 22.145 1.00 98.25 96 LYS A O 1
ATOM 797 N N . ASP A 1 97 ? -12.493 0.987 21.524 1.00 98.50 97 ASP A N 1
ATOM 798 C CA . ASP A 1 97 ? -12.213 0.951 20.087 1.00 98.50 97 ASP A CA 1
ATOM 799 C C . ASP A 1 97 ? -11.706 2.311 19.589 1.00 98.50 97 ASP A C 1
ATOM 801 O O . ASP A 1 97 ? -10.724 2.338 18.853 1.00 98.50 97 ASP A O 1
ATOM 805 N N . ILE A 1 98 ? -12.288 3.427 20.050 1.00 98.50 98 ILE A N 1
ATOM 806 C CA . ILE A 1 98 ? -11.779 4.781 19.765 1.00 98.50 98 ILE A CA 1
ATOM 807 C C . ILE A 1 98 ? -10.342 4.932 20.269 1.00 98.50 98 ILE A C 1
ATOM 809 O O . ILE A 1 98 ? -9.492 5.407 19.517 1.00 98.50 98 ILE A O 1
ATOM 813 N N . ASP A 1 99 ? -10.053 4.515 21.505 1.00 98.38 99 ASP A N 1
ATOM 814 C CA . ASP A 1 99 ? -8.697 4.574 22.061 1.00 98.38 99 ASP A CA 1
ATOM 815 C C . ASP A 1 99 ? -7.719 3.750 21.210 1.00 98.38 99 ASP A C 1
ATOM 817 O O . ASP A 1 99 ? -6.644 4.234 20.857 1.00 98.38 99 ASP A O 1
ATOM 821 N N . SER A 1 100 ? -8.096 2.523 20.830 1.00 97.75 100 SER A N 1
ATOM 822 C CA . SER A 1 100 ? -7.242 1.666 20.000 1.00 97.75 100 SER A CA 1
ATOM 823 C C . SER A 1 100 ? -6.964 2.292 18.633 1.00 97.75 100 SER A C 1
ATOM 825 O O . SER A 1 100 ? -5.807 2.423 18.253 1.00 97.75 100 SER A O 1
ATOM 827 N N . LEU A 1 101 ? -8.003 2.752 17.935 1.00 98.12 101 LEU A N 1
ATOM 828 C CA . LEU A 1 101 ? -7.884 3.366 16.610 1.00 98.12 101 LEU A CA 1
ATOM 829 C C . LEU A 1 101 ? -7.124 4.703 16.637 1.00 98.12 101 LEU A C 1
ATOM 831 O O . LEU A 1 101 ? -6.446 5.047 15.676 1.00 98.12 101 LEU A O 1
ATOM 835 N N . THR A 1 102 ? -7.197 5.454 17.741 1.00 97.19 102 THR A N 1
ATOM 836 C CA . THR A 1 102 ? -6.512 6.753 17.872 1.00 97.19 102 THR A CA 1
ATOM 837 C C . THR A 1 102 ? -5.018 6.598 18.147 1.00 97.19 102 THR A C 1
ATOM 839 O O . THR A 1 102 ? -4.218 7.420 17.697 1.00 97.19 102 THR A O 1
ATOM 842 N N . TYR A 1 103 ? -4.636 5.590 18.935 1.00 95.81 103 TYR A N 1
ATOM 843 C CA . TYR A 1 103 ? -3.286 5.503 19.498 1.00 95.81 103 TYR A CA 1
ATOM 844 C C . TYR A 1 103 ? -2.457 4.331 18.977 1.00 95.81 103 TYR A C 1
ATOM 846 O O . TYR A 1 103 ? -1.245 4.328 19.192 1.00 95.81 103 TYR A O 1
ATOM 854 N N . ASN A 1 104 ? -3.072 3.367 18.289 1.00 95.31 104 ASN A N 1
ATOM 855 C CA . ASN A 1 104 ? -2.384 2.187 17.786 1.00 95.31 104 ASN A CA 1
ATOM 856 C C . ASN A 1 104 ? -2.439 2.123 16.258 1.00 95.31 104 ASN A C 1
ATOM 858 O O . ASN A 1 104 ? -3.497 2.238 15.643 1.00 95.31 104 ASN A O 1
ATOM 862 N N . CYS A 1 105 ? -1.283 1.857 15.662 1.00 95.56 105 CYS A N 1
ATOM 863 C CA . CYS A 1 105 ? -1.144 1.431 14.278 1.00 95.56 105 CYS A CA 1
ATOM 864 C C . CYS A 1 105 ? 0.033 0.459 14.174 1.00 95.56 105 CYS A C 1
ATOM 866 O O . CYS A 1 105 ? 0.892 0.404 15.060 1.00 95.56 105 CYS A O 1
ATOM 868 N N . GLU A 1 106 ? 0.056 -0.319 13.102 1.00 96.38 106 GLU A N 1
ATOM 869 C CA . GLU A 1 106 ? 1.170 -1.185 12.735 1.00 96.38 106 GLU A CA 1
ATOM 870 C C . GLU A 1 106 ? 1.637 -0.830 11.328 1.00 96.38 106 GLU A C 1
ATOM 872 O O . GLU A 1 106 ? 0.822 -0.638 10.427 1.00 96.38 106 GLU A O 1
ATOM 877 N N . CYS A 1 107 ? 2.955 -0.748 11.146 1.00 94.06 107 CYS A N 1
ATOM 878 C CA . CYS A 1 107 ? 3.551 -0.552 9.832 1.00 94.06 107 CYS A CA 1
ATOM 879 C C . CYS A 1 107 ? 3.327 -1.786 8.954 1.00 94.06 107 CYS A C 1
ATOM 881 O O . CYS A 1 107 ? 3.471 -2.928 9.405 1.00 94.06 107 CYS A O 1
ATOM 883 N N . ILE A 1 108 ? 3.049 -1.556 7.676 1.00 94.31 108 ILE A N 1
ATOM 884 C CA . ILE A 1 108 ? 3.000 -2.607 6.667 1.00 94.31 108 ILE A CA 1
ATOM 885 C C . ILE A 1 108 ? 4.410 -3.170 6.469 1.00 94.31 108 ILE A C 1
ATOM 887 O O . ILE A 1 108 ? 5.399 -2.444 6.374 1.00 94.31 108 ILE A O 1
ATOM 891 N N . GLY A 1 109 ? 4.506 -4.499 6.413 1.00 92.50 109 GLY A N 1
ATOM 892 C CA . GLY A 1 109 ? 5.772 -5.187 6.189 1.00 92.50 109 GLY A CA 1
ATOM 893 C C . GLY A 1 109 ? 6.288 -4.970 4.768 1.00 92.50 109 GLY A C 1
ATOM 894 O O . GLY A 1 109 ? 5.758 -5.554 3.822 1.00 92.50 109 GLY A O 1
ATOM 895 N N . ILE A 1 110 ? 7.353 -4.182 4.630 1.00 94.19 110 ILE A N 1
ATOM 896 C CA . ILE A 1 110 ? 8.081 -4.017 3.369 1.00 94.19 110 ILE A CA 1
ATOM 897 C C . ILE A 1 110 ? 9.200 -5.059 3.295 1.00 94.19 110 ILE A C 1
ATOM 899 O O . ILE A 1 110 ? 9.977 -5.237 4.232 1.00 94.19 110 ILE A O 1
ATOM 903 N N . CYS A 1 111 ? 9.244 -5.780 2.179 1.00 93.75 111 CYS A N 1
ATOM 904 C CA . CYS A 1 111 ? 10.217 -6.829 1.898 1.00 93.75 111 CYS A CA 1
ATOM 905 C C . CYS A 1 111 ? 11.496 -6.271 1.271 1.00 93.75 111 CYS A C 1
ATOM 907 O O . CYS A 1 111 ? 12.579 -6.708 1.638 1.00 93.75 111 CYS A O 1
ATOM 909 N N . ASP A 1 112 ? 11.355 -5.334 0.333 1.00 94.06 112 ASP A N 1
ATOM 910 C CA . ASP A 1 112 ? 12.453 -4.734 -0.423 1.00 94.06 112 ASP A CA 1
ATOM 911 C C . ASP A 1 112 ? 12.098 -3.295 -0.819 1.00 94.06 112 ASP A C 1
ATOM 913 O O . ASP A 1 112 ? 10.922 -2.932 -0.893 1.00 94.06 112 ASP A O 1
ATOM 917 N N . TYR A 1 113 ? 13.121 -2.503 -1.130 1.00 95.56 113 TYR A N 1
ATOM 918 C CA . TYR A 1 113 ? 12.986 -1.121 -1.574 1.00 95.56 113 TYR A CA 1
ATOM 919 C C . TYR A 1 113 ? 13.645 -0.939 -2.936 1.00 95.56 113 TYR A C 1
ATOM 921 O O . TYR A 1 113 ? 14.740 -1.450 -3.186 1.00 95.56 113 TYR A O 1
ATOM 929 N N . MET A 1 114 ? 12.965 -0.213 -3.818 1.00 97.19 114 MET A N 1
ATOM 930 C CA . MET A 1 114 ? 13.445 0.071 -5.166 1.00 97.19 114 MET A CA 1
ATOM 931 C C . MET A 1 114 ? 13.446 1.577 -5.396 1.00 97.19 114 MET A C 1
ATOM 933 O O . MET A 1 114 ? 12.409 2.213 -5.220 1.00 97.19 114 MET A O 1
ATOM 937 N N . GLU A 1 115 ? 14.564 2.149 -5.828 1.00 97.69 115 GLU A N 1
ATOM 938 C CA . GLU A 1 115 ? 14.554 3.478 -6.434 1.00 97.69 115 GLU A CA 1
ATOM 939 C C . GLU A 1 115 ? 13.722 3.424 -7.716 1.00 97.69 115 GLU A C 1
ATOM 941 O O . GLU A 1 115 ? 13.845 2.491 -8.512 1.00 97.69 115 GLU A O 1
ATOM 946 N N . ILE A 1 116 ? 12.870 4.425 -7.915 1.00 98.56 116 ILE A N 1
ATOM 947 C CA . ILE A 1 116 ? 12.076 4.593 -9.127 1.00 98.56 116 ILE A CA 1
ATOM 948 C C . ILE A 1 116 ? 12.166 6.029 -9.633 1.00 98.56 116 ILE A C 1
ATOM 950 O O . ILE A 1 116 ? 12.437 6.974 -8.896 1.00 98.56 116 ILE A O 1
ATOM 954 N N . THR A 1 117 ? 11.877 6.208 -10.917 1.00 98.31 117 THR A N 1
ATOM 955 C CA . THR A 1 117 ? 11.785 7.552 -11.500 1.00 98.31 117 THR A CA 1
ATOM 956 C C . THR A 1 117 ? 10.600 8.352 -10.937 1.00 98.31 117 THR A C 1
ATOM 958 O O . THR A 1 117 ? 9.542 7.793 -10.639 1.00 98.31 117 THR A O 1
ATOM 961 N N . GLU A 1 118 ? 10.730 9.685 -10.886 1.00 98.44 118 GLU A N 1
ATOM 962 C CA . GLU A 1 118 ? 9.631 10.607 -10.532 1.00 98.44 118 GLU A CA 1
ATOM 963 C C . GLU A 1 118 ? 8.376 10.368 -11.385 1.00 98.44 118 GLU A C 1
ATOM 965 O O . GLU A 1 118 ? 7.252 10.396 -10.885 1.00 98.44 118 GLU A O 1
ATOM 970 N N . GLU A 1 119 ? 8.561 10.095 -12.680 1.00 97.31 119 GLU A N 1
ATOM 971 C CA . GLU A 1 119 ? 7.463 9.790 -13.599 1.00 97.31 119 GLU A CA 1
ATOM 972 C C . GLU A 1 119 ? 6.656 8.574 -13.129 1.00 97.31 119 GLU A C 1
ATOM 974 O O . GLU A 1 119 ? 5.427 8.603 -13.135 1.00 97.31 119 GLU A O 1
ATOM 979 N N . ALA A 1 120 ? 7.340 7.519 -12.687 1.00 97.69 120 ALA A N 1
ATOM 980 C CA . ALA A 1 120 ? 6.697 6.307 -12.207 1.00 97.69 120 ALA A CA 1
ATOM 981 C C . ALA A 1 120 ? 5.957 6.535 -10.889 1.00 97.69 120 ALA A C 1
ATOM 983 O O . ALA A 1 120 ? 4.811 6.105 -10.761 1.00 97.69 120 ALA A O 1
ATOM 984 N N . ALA A 1 121 ? 6.570 7.265 -9.952 1.00 98.44 121 ALA A N 1
ATOM 985 C CA . ALA A 1 121 ? 5.926 7.651 -8.700 1.00 98.44 121 ALA A CA 1
ATOM 986 C C . ALA A 1 121 ? 4.640 8.450 -8.963 1.00 98.44 121 ALA A C 1
ATOM 988 O O . ALA A 1 121 ? 3.590 8.162 -8.383 1.00 98.44 121 ALA A O 1
ATOM 989 N N . ARG A 1 122 ? 4.691 9.407 -9.900 1.00 98.12 122 ARG A N 1
ATOM 990 C CA . ARG A 1 122 ? 3.518 10.186 -10.305 1.00 98.12 122 ARG A CA 1
ATOM 991 C C . ARG A 1 122 ? 2.436 9.306 -10.929 1.00 98.12 122 ARG A C 1
ATOM 993 O O . ARG A 1 122 ? 1.278 9.451 -10.558 1.00 98.12 122 ARG A O 1
ATOM 1000 N N . ILE A 1 123 ? 2.791 8.375 -11.818 1.00 96.25 123 ILE A N 1
ATOM 1001 C CA . ILE A 1 123 ? 1.834 7.431 -12.421 1.00 96.25 123 ILE A CA 1
ATOM 1002 C C . ILE A 1 123 ? 1.154 6.569 -11.350 1.00 96.25 123 ILE A C 1
ATOM 1004 O O . ILE A 1 123 ? -0.069 6.439 -11.368 1.00 96.25 123 ILE A O 1
ATOM 1008 N N . MET A 1 124 ? 1.917 6.004 -10.407 1.00 97.38 124 MET A N 1
ATOM 1009 C CA . MET A 1 124 ? 1.364 5.199 -9.308 1.00 97.38 124 MET A CA 1
ATOM 1010 C C . MET A 1 124 ? 0.348 6.012 -8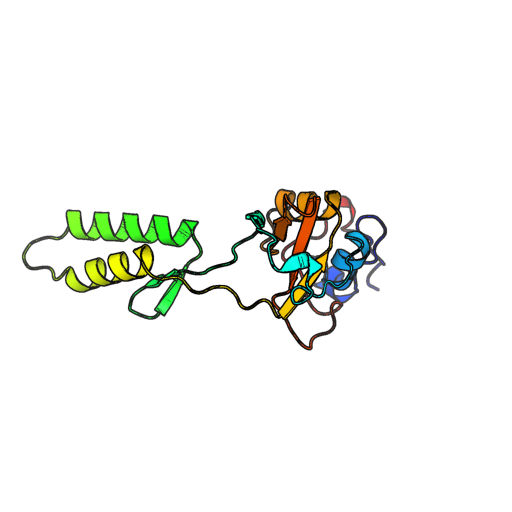.496 1.00 97.38 124 MET A C 1
ATOM 1012 O O . MET A 1 124 ? -0.767 5.543 -8.257 1.00 97.38 124 MET A O 1
ATOM 1016 N N . LYS A 1 125 ? 0.673 7.270 -8.188 1.00 97.50 125 LYS A N 1
ATOM 1017 C CA . LYS A 1 125 ? -0.225 8.181 -7.474 1.00 97.50 125 LYS A CA 1
ATOM 1018 C C . LYS A 1 125 ? -1.470 8.570 -8.265 1.00 97.50 125 LYS A C 1
ATOM 1020 O O . LYS A 1 125 ? -2.587 8.453 -7.772 1.00 97.50 125 LYS A O 1
ATOM 1025 N N . GLU A 1 126 ? -1.303 9.021 -9.504 1.00 96.38 126 GLU A N 1
ATOM 1026 C CA . GLU A 1 126 ? -2.410 9.483 -10.353 1.00 96.38 126 GLU A CA 1
ATOM 1027 C C . GLU A 1 126 ? -3.355 8.349 -10.764 1.00 96.38 126 GLU A C 1
ATOM 1029 O O . GLU A 1 126 ? -4.529 8.594 -11.038 1.00 96.38 126 GLU A O 1
ATOM 1034 N N . SER A 1 127 ? -2.865 7.107 -10.781 1.00 94.31 127 SER A N 1
ATOM 1035 C CA . SER A 1 127 ? -3.696 5.928 -11.034 1.00 94.31 127 SER A CA 1
ATOM 1036 C C . SER A 1 127 ? -4.619 5.555 -9.869 1.00 94.31 127 SER A C 1
ATOM 1038 O O . SER A 1 127 ? -5.520 4.741 -10.068 1.00 94.31 127 SER A O 1
ATOM 1040 N N . GLY A 1 128 ? -4.413 6.139 -8.681 1.00 93.31 128 GLY A N 1
ATOM 1041 C CA . GLY A 1 128 ? -5.108 5.743 -7.456 1.00 93.31 128 GLY A CA 1
ATOM 1042 C C . GLY A 1 128 ? -4.678 4.367 -6.947 1.00 93.31 128 GLY A C 1
ATOM 1043 O O . GLY A 1 128 ? -5.496 3.658 -6.374 1.00 93.31 128 GLY A O 1
ATOM 1044 N N . SER A 1 129 ? -3.434 3.961 -7.225 1.00 94.94 129 SER A N 1
ATOM 1045 C CA . SER A 1 129 ? -2.906 2.681 -6.754 1.00 94.94 129 SER A CA 1
ATOM 1046 C C . SER A 1 129 ? -2.552 2.709 -5.275 1.00 94.94 129 SER A C 1
ATOM 1048 O O . SER A 1 129 ? -2.178 3.748 -4.733 1.00 94.94 129 SER A O 1
ATOM 1050 N N . ASP A 1 130 ? -2.541 1.524 -4.679 1.00 94.00 130 ASP A N 1
ATOM 1051 C CA . ASP A 1 130 ? -2.173 1.288 -3.280 1.00 94.00 130 ASP A CA 1
ATOM 1052 C C . ASP A 1 130 ? -0.670 1.000 -3.129 1.00 94.00 130 ASP A C 1
ATOM 1054 O O . ASP A 1 130 ? -0.210 0.574 -2.071 1.00 94.00 130 ASP A O 1
ATOM 1058 N N . GLU A 1 131 ? 0.113 1.191 -4.197 1.00 96.75 131 GLU A N 1
ATOM 1059 C CA . GLU A 1 131 ? 1.557 0.989 -4.156 1.00 96.75 131 GLU A CA 1
ATOM 1060 C C . GLU A 1 131 ? 2.201 1.996 -3.200 1.00 96.75 131 GLU A C 1
ATOM 1062 O O . GLU A 1 131 ? 2.029 3.210 -3.352 1.00 96.75 131 GLU A O 1
ATOM 1067 N N . ILE A 1 132 ? 2.973 1.490 -2.238 1.00 97.69 132 ILE A N 1
ATOM 1068 C CA . ILE A 1 132 ? 3.624 2.315 -1.221 1.00 97.69 132 ILE A CA 1
ATOM 1069 C C . ILE A 1 132 ? 4.835 2.996 -1.847 1.00 97.69 132 ILE A C 1
ATOM 1071 O O . ILE A 1 132 ? 5.841 2.350 -2.145 1.00 97.69 132 ILE A O 1
ATOM 1075 N N . VAL A 1 133 ? 4.752 4.308 -2.038 1.00 98.25 133 VAL A N 1
ATOM 1076 C CA . VAL A 1 133 ? 5.853 5.106 -2.582 1.00 98.25 133 VAL A CA 1
ATOM 1077 C C . VAL A 1 133 ? 6.246 6.158 -1.571 1.00 98.25 133 VAL A C 1
ATOM 1079 O O . VAL A 1 133 ? 5.396 6.893 -1.077 1.00 98.25 133 VAL A O 1
ATOM 1082 N N . TYR A 1 134 ? 7.541 6.272 -1.325 1.00 98.00 134 TYR A N 1
ATOM 1083 C CA . TYR A 1 134 ? 8.152 7.311 -0.519 1.00 98.00 134 TYR A CA 1
ATOM 1084 C C . TYR A 1 134 ? 8.900 8.305 -1.395 1.00 98.00 134 TYR A C 1
ATOM 1086 O O . TYR A 1 134 ? 9.346 7.981 -2.496 1.00 98.00 134 TYR A O 1
ATOM 1094 N N . TYR A 1 135 ? 9.087 9.505 -0.869 1.00 98.19 135 TYR A N 1
ATOM 1095 C CA . TYR A 1 135 ? 10.008 10.490 -1.401 1.00 98.19 135 TYR A CA 1
ATOM 1096 C C . TYR A 1 135 ? 10.997 10.893 -0.307 1.00 98.19 135 TYR A C 1
ATOM 1098 O O . TYR A 1 135 ? 10.588 11.269 0.794 1.00 98.19 135 TYR A O 1
ATOM 1106 N N . SER A 1 136 ? 12.294 10.825 -0.605 1.00 95.62 136 SER A N 1
ATOM 1107 C CA . SER A 1 136 ? 13.335 11.371 0.264 1.00 95.62 136 SER A CA 1
ATOM 1108 C C . SER A 1 136 ? 13.845 12.678 -0.316 1.00 95.62 136 SER A C 1
ATOM 1110 O O . SER A 1 136 ? 14.411 12.719 -1.408 1.00 95.62 136 SER A O 1
ATOM 1112 N N . LYS A 1 137 ? 13.670 13.764 0.437 1.00 94.31 137 LYS A N 1
ATOM 1113 C CA . LYS A 1 137 ? 14.110 15.096 0.018 1.00 94.31 137 LYS A CA 1
ATOM 1114 C C . LYS A 1 137 ? 15.627 15.249 0.086 1.00 94.31 137 LYS A C 1
ATOM 1116 O O . LYS A 1 137 ? 16.195 16.011 -0.691 1.00 94.31 137 LYS A O 1
ATOM 1121 N N . GLU A 1 138 ? 16.268 14.581 1.038 1.00 92.75 138 GLU A N 1
ATOM 1122 C CA . GLU A 1 138 ? 17.717 14.606 1.229 1.00 92.75 138 GLU A CA 1
ATOM 1123 C C . GLU A 1 138 ? 18.446 13.954 0.054 1.00 92.75 138 GLU A C 1
ATOM 1125 O O . GLU A 1 138 ? 19.494 14.450 -0.361 1.00 92.75 138 GLU A O 1
ATOM 1130 N N . LEU A 1 139 ? 17.866 12.879 -0.484 1.00 92.31 139 LEU A N 1
ATOM 1131 C CA . LEU A 1 139 ? 18.425 12.113 -1.593 1.00 92.31 139 LEU A CA 1
ATOM 1132 C C . LEU A 1 139 ? 17.878 12.542 -2.965 1.00 92.31 139 LEU A C 1
ATOM 1134 O O . LEU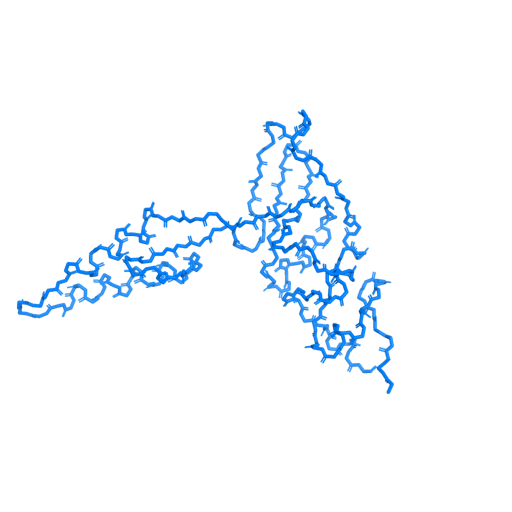 A 1 139 ? 18.495 12.231 -3.976 1.00 92.31 139 LEU A O 1
ATOM 1138 N N . ASP A 1 140 ? 16.763 13.284 -2.999 1.00 94.94 140 ASP A N 1
ATOM 1139 C CA . ASP A 1 140 ? 16.017 13.636 -4.221 1.00 94.94 140 ASP A CA 1
ATOM 1140 C C . ASP A 1 140 ? 15.580 12.384 -5.006 1.00 94.94 140 ASP A C 1
ATOM 1142 O O . ASP A 1 140 ? 15.727 12.289 -6.223 1.00 94.94 140 ASP A O 1
ATOM 1146 N N . MET A 1 141 ? 15.066 11.389 -4.274 1.00 96.25 141 MET A N 1
ATOM 1147 C CA . MET A 1 141 ? 14.736 10.057 -4.791 1.00 96.25 141 MET A CA 1
ATOM 1148 C C . MET A 1 141 ? 13.310 9.652 -4.437 1.00 96.25 141 MET A C 1
ATOM 1150 O O . MET A 1 141 ? 12.815 9.937 -3.342 1.00 96.25 141 MET A O 1
ATOM 1154 N N . TYR A 1 142 ? 12.682 8.909 -5.346 1.00 98.31 142 TYR A N 1
ATOM 1155 C CA . TYR A 1 142 ? 11.442 8.190 -5.081 1.00 98.31 142 TYR A CA 1
ATOM 1156 C C . TYR A 1 142 ? 11.747 6.718 -4.826 1.00 98.31 142 TYR A C 1
ATOM 1158 O O . TYR A 1 142 ? 12.491 6.096 -5.582 1.00 98.31 142 TYR A O 1
ATOM 1166 N N . ILE A 1 143 ? 11.156 6.162 -3.772 1.00 97.88 143 ILE A N 1
ATOM 1167 C CA . ILE A 1 143 ? 11.397 4.789 -3.338 1.00 97.88 143 ILE A CA 1
ATOM 1168 C C . ILE A 1 143 ? 10.079 4.022 -3.307 1.00 97.88 143 ILE A C 1
ATOM 1170 O O . ILE A 1 143 ? 9.155 4.395 -2.593 1.00 97.88 143 ILE A O 1
ATOM 1174 N N . TRP A 1 144 ? 9.999 2.920 -4.042 1.00 98.06 144 TRP A N 1
ATOM 1175 C CA . TRP A 1 144 ? 8.878 1.988 -4.013 1.00 98.06 144 TRP A CA 1
ATOM 1176 C C . TRP A 1 144 ? 9.122 0.886 -2.977 1.00 98.06 144 TRP A C 1
ATOM 1178 O O . TRP A 1 144 ? 10.117 0.160 -3.058 1.00 98.06 144 TRP A O 1
ATOM 1188 N N . GLY A 1 145 ? 8.218 0.764 -2.003 1.00 96.88 145 GLY A N 1
ATOM 1189 C CA . GLY A 1 145 ? 8.214 -0.304 -1.007 1.00 96.88 145 GLY A CA 1
ATOM 1190 C C . GLY A 1 145 ? 7.476 -1.544 -1.512 1.00 96.88 145 GLY A C 1
ATOM 1191 O O . GLY A 1 145 ? 6.272 -1.510 -1.753 1.00 96.88 145 GLY A O 1
ATOM 1192 N N . ILE A 1 146 ? 8.186 -2.664 -1.643 1.00 95.75 146 ILE A N 1
ATOM 1193 C CA . ILE A 1 146 ? 7.633 -3.932 -2.132 1.00 95.75 146 ILE A CA 1
ATOM 1194 C C . ILE A 1 146 ? 7.062 -4.739 -0.964 1.00 95.75 146 ILE A C 1
ATOM 1196 O O . ILE A 1 146 ? 7.798 -5.151 -0.073 1.00 95.75 146 ILE A O 1
ATOM 1200 N N . THR A 1 147 ? 5.764 -5.039 -0.979 1.00 93.56 147 THR A N 1
ATOM 1201 C CA . THR A 1 147 ? 5.051 -5.704 0.136 1.00 93.56 147 THR A CA 1
ATOM 1202 C C . THR A 1 147 ? 4.898 -7.221 -0.029 1.00 93.56 147 THR A C 1
ATOM 1204 O O . THR A 1 147 ? 4.183 -7.877 0.729 1.00 93.56 147 THR A O 1
ATOM 1207 N N . HIS A 1 148 ? 5.575 -7.820 -1.014 1.00 88.94 148 HIS A N 1
ATOM 1208 C CA . HIS A 1 148 ? 5.479 -9.250 -1.304 1.00 88.94 148 HIS A CA 1
ATOM 1209 C C . HIS A 1 148 ? 6.845 -9.921 -1.479 1.00 88.94 148 HIS A C 1
ATOM 1211 O O . HIS A 1 148 ? 7.778 -9.359 -2.051 1.00 88.94 148 HIS A O 1
ATOM 1217 N N . TYR A 1 149 ? 6.937 -11.194 -1.087 1.00 86.12 149 TYR A N 1
ATOM 1218 C CA . TYR A 1 149 ? 8.167 -11.983 -1.166 1.00 86.12 149 TYR A CA 1
ATOM 1219 C C . TYR A 1 149 ? 7.957 -13.322 -1.886 1.00 86.12 149 TYR A C 1
ATOM 1221 O O . TYR A 1 149 ? 6.910 -13.960 -1.778 1.00 86.12 149 TYR A O 1
ATOM 1229 N N . GLY A 1 150 ? 8.980 -13.778 -2.615 1.00 84.12 150 GLY A N 1
ATOM 1230 C CA . GLY A 1 150 ? 9.078 -15.155 -3.120 1.00 84.12 150 GLY A CA 1
ATOM 1231 C C . GLY A 1 150 ? 8.213 -15.515 -4.336 1.00 84.12 150 GLY A C 1
ATOM 1232 O O . GLY A 1 150 ? 8.347 -16.625 -4.855 1.00 84.12 150 GLY A O 1
ATOM 1233 N N . THR A 1 151 ? 7.373 -14.603 -4.833 1.00 87.62 151 THR A N 1
ATOM 1234 C CA . THR A 1 151 ? 6.572 -14.808 -6.054 1.00 87.62 151 THR A CA 1
ATOM 1235 C C . THR A 1 151 ? 7.175 -14.043 -7.228 1.00 87.62 151 THR A C 1
ATOM 1237 O O . THR A 1 151 ? 7.662 -12.926 -7.079 1.00 87.62 151 THR A O 1
ATOM 1240 N N . SER A 1 152 ? 7.162 -14.646 -8.422 1.00 91.56 152 SER A N 1
ATOM 1241 C CA . SER A 1 152 ? 7.624 -13.962 -9.633 1.00 91.56 152 SER A CA 1
ATOM 1242 C C . SER A 1 152 ? 6.802 -12.699 -9.875 1.00 91.56 152 SER A C 1
ATOM 1244 O O . SER A 1 152 ? 5.577 -12.759 -9.893 1.00 91.56 152 SER A O 1
ATOM 1246 N N . TRP A 1 153 ? 7.473 -11.590 -10.176 1.00 93.81 153 TRP A N 1
ATOM 1247 C CA . TRP A 1 153 ? 6.829 -10.303 -10.455 1.00 93.81 153 TRP A CA 1
ATOM 1248 C C . TRP A 1 153 ? 5.890 -10.330 -11.671 1.00 93.81 153 TRP A C 1
ATOM 1250 O O . TRP A 1 153 ? 5.023 -9.480 -11.794 1.00 93.81 153 TRP A O 1
ATOM 1260 N N . LYS A 1 154 ? 5.993 -11.342 -12.543 1.00 93.44 154 LYS A N 1
ATOM 1261 C CA . LYS A 1 154 ? 5.048 -11.574 -13.655 1.00 93.44 154 LYS A CA 1
ATOM 1262 C C . LYS A 1 154 ? 3.722 -12.206 -13.217 1.00 93.44 154 LYS A C 1
ATOM 1264 O O . LYS A 1 154 ? 2.819 -12.346 -14.036 1.00 93.44 154 LYS A O 1
ATOM 1269 N N . LEU A 1 155 ? 3.648 -12.688 -11.979 1.00 93.06 155 LEU A N 1
ATOM 1270 C CA . LEU A 1 155 ? 2.480 -13.332 -11.371 1.00 93.06 155 LEU A CA 1
ATOM 1271 C C . LEU A 1 155 ? 1.927 -12.520 -10.189 1.00 93.06 155 LEU A C 1
ATOM 1273 O O . LEU A 1 155 ? 0.981 -12.964 -9.547 1.00 93.06 155 LEU A O 1
ATOM 1277 N N . MET A 1 156 ? 2.509 -11.350 -9.919 1.00 94.56 156 MET A N 1
ATOM 1278 C CA . MET A 1 156 ? 2.031 -10.385 -8.935 1.00 94.56 156 MET A CA 1
ATOM 1279 C C . MET A 1 156 ? 1.464 -9.189 -9.684 1.00 94.56 156 MET A C 1
ATOM 1281 O O . MET A 1 156 ? 2.121 -8.665 -10.582 1.00 94.56 156 MET A O 1
ATOM 1285 N N . LEU A 1 157 ? 0.247 -8.791 -9.336 1.00 95.62 157 LEU A N 1
ATOM 1286 C CA . LEU A 1 157 ? -0.432 -7.641 -9.924 1.00 95.62 157 LEU A CA 1
ATOM 1287 C C . LEU A 1 157 ? -0.290 -6.449 -8.992 1.00 95.62 157 LEU A C 1
ATOM 1289 O O . LEU A 1 157 ? -0.396 -6.630 -7.782 1.00 95.62 157 LEU A O 1
ATOM 1293 N N . THR A 1 158 ? -0.103 -5.266 -9.562 1.00 95.62 158 THR A N 1
ATOM 1294 C CA . THR A 1 158 ? -0.368 -4.014 -8.854 1.00 95.62 158 THR A CA 1
ATOM 1295 C C . THR A 1 158 ? -1.873 -3.744 -8.843 1.00 95.62 158 THR A C 1
ATOM 1297 O O . THR A 1 158 ? -2.634 -4.407 -9.560 1.00 95.62 158 THR A O 1
ATOM 1300 N N . SER A 1 159 ? -2.330 -2.740 -8.092 1.00 94.81 159 SER A N 1
ATOM 1301 C CA . SER A 1 159 ? -3.721 -2.267 -8.203 1.00 94.81 159 SER A CA 1
ATOM 1302 C C . SER A 1 159 ? -3.968 -1.333 -9.398 1.00 94.81 159 SER A C 1
ATOM 1304 O O . SER A 1 159 ? -5.080 -0.842 -9.584 1.00 94.81 159 SER A O 1
ATOM 1306 N N . ILE A 1 160 ? -2.975 -1.146 -10.279 1.00 95.25 160 ILE A N 1
ATOM 1307 C CA . ILE A 1 160 ? -3.086 -0.281 -11.461 1.00 95.25 160 ILE A CA 1
ATOM 1308 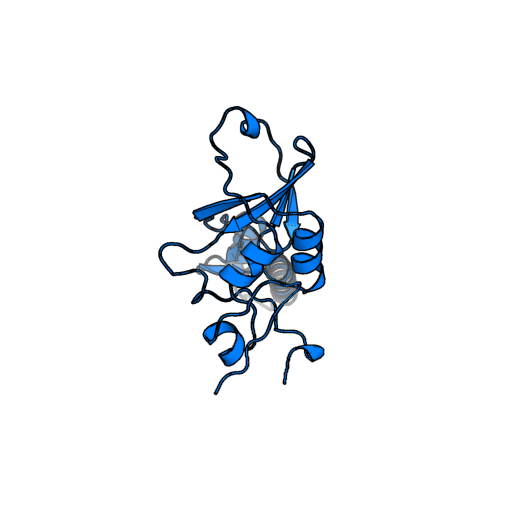C C . ILE A 1 160 ? -3.785 -1.035 -12.603 1.00 95.25 160 ILE A C 1
ATOM 1310 O O . ILE A 1 160 ? -3.226 -2.008 -13.130 1.00 95.25 160 ILE A O 1
ATOM 1314 N N . PRO A 1 161 ? -4.976 -0.599 -13.050 1.00 94.00 161 PRO A N 1
ATOM 1315 C CA . PRO A 1 161 ? -5.659 -1.229 -14.171 1.00 94.00 161 PRO A CA 1
ATOM 1316 C C . PRO A 1 161 ? -4.932 -0.957 -15.494 1.00 94.00 161 PRO A C 1
ATOM 1318 O O . PRO A 1 161 ? -4.330 0.097 -15.706 1.00 94.00 161 PRO A O 1
ATOM 1321 N N . ILE A 1 162 ? -5.032 -1.891 -16.440 1.00 92.25 162 ILE A N 1
ATOM 1322 C CA . ILE A 1 162 ? -4.561 -1.667 -17.812 1.00 92.25 162 ILE A CA 1
ATOM 1323 C C . ILE A 1 162 ? -5.452 -0.591 -18.463 1.00 92.25 162 ILE A C 1
ATOM 1325 O O . ILE A 1 162 ? -6.663 -0.807 -18.546 1.00 92.25 162 ILE A O 1
ATOM 1329 N N . PRO A 1 163 ? -4.893 0.516 -18.999 1.00 84.94 163 PRO A N 1
ATOM 1330 C CA . PRO A 1 163 ? -5.688 1.561 -19.646 1.00 84.94 163 PRO A CA 1
ATOM 1331 C C . PRO A 1 163 ? -6.545 1.029 -20.804 1.00 84.94 163 PRO A C 1
ATOM 1333 O O . PRO A 1 163 ? -6.098 0.161 -21.561 1.00 84.94 163 PRO A O 1
ATOM 1336 N N . GLU A 1 164 ? -7.744 1.590 -20.990 1.00 75.00 164 GLU A N 1
ATOM 1337 C CA . GLU A 1 164 ? -8.707 1.157 -22.020 1.00 75.00 164 GLU A CA 1
ATOM 1338 C C . GLU A 1 164 ? -8.138 1.212 -23.450 1.00 75.00 164 GLU A C 1
ATOM 1340 O O . GLU A 1 164 ? -8.422 0.331 -24.261 1.00 75.00 164 GLU A O 1
ATOM 1345 N N . ASP A 1 165 ? -7.248 2.163 -23.750 1.00 65.62 165 ASP A N 1
ATOM 1346 C CA . ASP A 1 165 ? -6.590 2.275 -25.065 1.00 65.62 165 ASP A CA 1
ATOM 1347 C C . ASP A 1 165 ? -5.625 1.114 -25.361 1.00 65.62 165 ASP A C 1
ATOM 1349 O O . ASP A 1 165 ? -5.322 0.809 -26.516 1.00 65.62 165 ASP A O 1
ATOM 1353 N N . ASN A 1 166 ? -5.183 0.412 -24.315 1.00 56.38 166 ASN A N 1
ATOM 1354 C CA . ASN A 1 166 ? -4.415 -0.824 -24.413 1.00 56.38 166 ASN A CA 1
ATOM 1355 C C . ASN A 1 166 ? -5.319 -2.064 -24.306 1.00 56.38 166 ASN A C 1
ATOM 1357 O O . ASN A 1 166 ? -4.822 -3.190 -24.306 1.00 56.38 166 ASN A O 1
ATOM 1361 N N . ALA A 1 167 ? -6.645 -1.911 -24.233 1.00 49.50 167 ALA A N 1
ATOM 1362 C CA . ALA A 1 167 ? -7.613 -2.992 -24.092 1.00 49.50 167 ALA A CA 1
ATOM 1363 C C . ALA A 1 167 ? -8.157 -3.533 -25.430 1.00 49.50 167 ALA A C 1
ATOM 1365 O O . ALA A 1 167 ? -9.364 -3.549 -25.638 1.00 49.50 167 ALA A O 1
ATOM 1366 N N . ALA A 1 168 ? -7.302 -4.036 -26.340 1.00 43.91 168 ALA A N 1
ATOM 1367 C CA . ALA A 1 168 ? -7.787 -4.734 -27.552 1.00 43.91 168 ALA A CA 1
ATOM 1368 C C . ALA A 1 168 ? -6.860 -5.795 -28.166 1.00 43.91 168 ALA A C 1
ATOM 1370 O O . ALA A 1 168 ? -5.733 -5.490 -28.607 1.00 43.91 168 ALA A O 1
#

Secondary structure (DSSP, 8-state):
-PPP-EETTEEPPHHHHHHTEEEHHHHHHHHT-EE--TTSTTTTT---EEEES-SEEEE-TT--EE-HHHHHHHHHHHHHHHHT--TT---HHHHHHHHHHHH-EEE----EEEEE-HHHHHHHHHTT---EEEEETTTTEEEEEE---SS-TTS-EEEEEPPGGG--

Foldseek 3Di:
DQDWFADCNFTAFPQCLVVQFGFQRRLCVNFVWAFDDCPDPVNPPW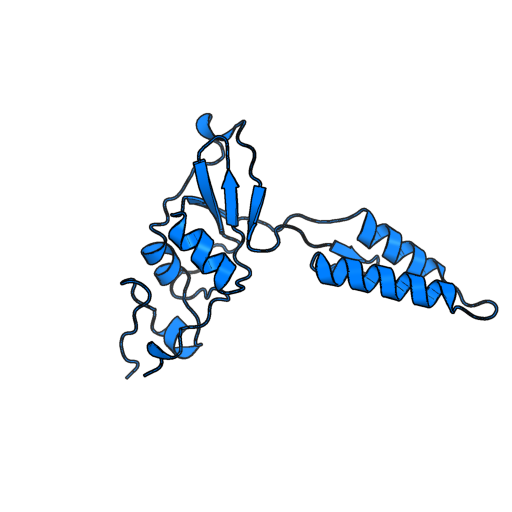DKAWLAAAFKWFAFPVGDIDGPVVLVVLLVVLVVCVVPDDDPDDSVRSVRRNVRSVPDMDTQDFDTKIWGDPVSSVVCHVQNWNFTWIATPVVRTIMTGHRDDDDPSSNHGTPRGDDVVRND

Organism: NCBI:txid40520

Nearest PDB structures (foldseek):
  6ovt-assembly1_A  TM=3.582E-01  e=8.446E+00  Mycobacterium tuberculosis

Solvent-accessible surface area (backbone atoms only — not comparable to full-atom values): 9488 Å² total; per-residue (Å²): 133,87,73,90,40,63,50,91,84,17,59,42,34,77,54,15,65,72,75,45,22,38,11,43,44,23,50,36,60,52,21,62,50,39,85,52,69,68,87,38,84,88,37,71,83,60,58,71,44,85,71,28,49,68,62,48,37,25,31,36,79,88,64,57,74,28,50,69,69,57,38,54,54,49,40,53,51,40,51,51,50,57,74,66,57,63,90,88,62,84,49,65,66,48,54,47,26,39,52,27,45,73,75,40,69,45,71,60,71,62,69,49,45,24,38,34,40,66,68,40,55,48,49,45,44,77,64,71,22,65,60,33,26,30,37,23,76,84,75,74,42,32,35,41,47,35,71,69,78,97,65,60,39,55,79,37,68,50,77,37,64,57,55,71,93,64,68,125

Mean predicted aligned error: 4.93 Å

Radius of gyration: 20.24 Å; Cα contacts (8 Å, |Δi|>4): 284; chains: 1; bounding box: 56×31×59 Å

pLDDT: mean 93.28, std 8.44, range [43.91, 98.56]

Sequence (168 aa):
MIKNKYFHGAKISSYGVSEGFLDYQCMAEMAQAEFIDIYSEEYEDACWELYNGEDCYYYDSDGHTYDYECCIERIEELKDMIANARGEQDVSKWEKDIDSLTYNCECIGICDYMEITEEAARIMKESGSDEIVYYSKELDMYIWGITHYGTSWKLMLTSIPIPEDNAA